Protein AF-A0A6G3WP96-F1 (afdb_monomer_lite)

Structure (mmCIF, N/CA/C/O backbone):
data_AF-A0A6G3WP96-F1
#
_entry.id   AF-A0A6G3WP96-F1
#
loop_
_atom_site.group_PDB
_atom_site.id
_atom_site.type_symbol
_atom_site.label_atom_id
_atom_site.label_alt_id
_atom_site.label_comp_id
_atom_site.label_asym_id
_atom_site.label_entity_id
_atom_site.label_seq_id
_atom_site.pdbx_PDB_ins_code
_atom_site.Cartn_x
_atom_site.Cartn_y
_atom_site.Cartn_z
_atom_site.occupancy
_atom_site.B_iso_or_equiv
_atom_site.auth_seq_id
_atom_site.auth_comp_id
_atom_site.auth_asym_id
_atom_site.auth_atom_id
_atom_site.pdbx_PDB_model_num
ATOM 1 N N . ILE A 1 1 ? -3.040 2.730 8.596 1.00 95.06 1 ILE A N 1
ATOM 2 C CA . ILE A 1 1 ? -1.893 1.795 8.563 1.00 95.06 1 ILE A CA 1
ATOM 3 C C . ILE A 1 1 ? -1.264 1.892 7.185 1.00 95.06 1 ILE A C 1
ATOM 5 O O . ILE A 1 1 ? -2.012 1.957 6.213 1.00 95.06 1 ILE A O 1
ATOM 9 N N . PHE A 1 2 ? 0.064 1.964 7.127 1.00 97.44 2 PHE A N 1
ATOM 10 C CA . PHE A 1 2 ? 0.835 1.990 5.883 1.00 97.44 2 PHE A CA 1
ATOM 11 C C . PHE A 1 2 ? 1.104 0.570 5.374 1.00 97.44 2 PHE A C 1
ATOM 13 O O . PHE A 1 2 ? 1.209 -0.356 6.181 1.00 97.44 2 PHE A O 1
ATOM 20 N N . PHE A 1 3 ? 1.181 0.395 4.056 1.00 97.56 3 PHE A N 1
ATOM 21 C CA . PHE A 1 3 ? 1.622 -0.851 3.433 1.00 97.56 3 PHE A CA 1
ATOM 22 C C . PHE A 1 3 ? 2.254 -0.587 2.063 1.00 97.56 3 PHE A C 1
ATOM 24 O O . PHE A 1 3 ? 1.811 0.309 1.336 1.00 97.56 3 PHE A O 1
ATOM 31 N N . ASP A 1 4 ? 3.206 -1.445 1.690 1.00 97.44 4 ASP A N 1
ATOM 32 C CA . ASP A 1 4 ? 4.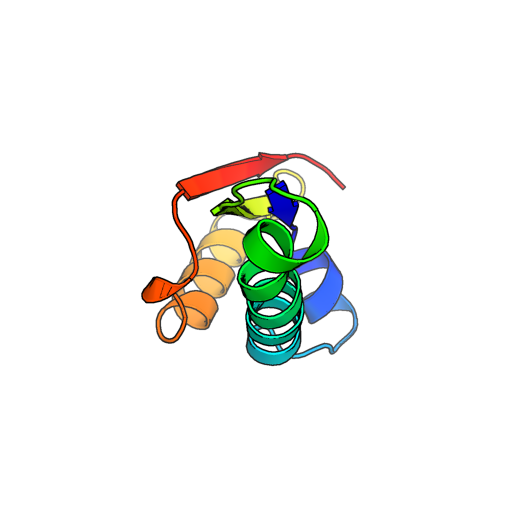086 -1.212 0.542 1.00 97.44 4 ASP A CA 1
ATOM 33 C C . ASP A 1 4 ? 3.824 -2.286 -0.520 1.00 97.44 4 ASP A C 1
ATOM 35 O O . ASP A 1 4 ? 4.503 -3.320 -0.562 1.00 97.44 4 ASP A O 1
ATOM 39 N N . PRO A 1 5 ? 2.820 -2.112 -1.400 1.00 97.19 5 PRO A N 1
ATOM 40 C CA . PRO A 1 5 ? 2.474 -3.118 -2.405 1.00 97.19 5 PRO A CA 1
ATOM 41 C C . PRO A 1 5 ? 3.676 -3.531 -3.264 1.00 97.19 5 PRO A C 1
ATOM 43 O O . PRO A 1 5 ? 3.793 -4.711 -3.593 1.00 97.19 5 PRO A O 1
ATOM 46 N N . GLN A 1 6 ? 4.597 -2.605 -3.565 1.00 97.56 6 GLN A N 1
ATOM 47 C CA . GLN A 1 6 ? 5.811 -2.865 -4.349 1.00 97.56 6 GLN A CA 1
ATOM 48 C C . GLN A 1 6 ? 6.723 -3.922 -3.708 1.00 97.56 6 GLN A C 1
ATOM 50 O O . GLN A 1 6 ? 7.275 -4.763 -4.417 1.00 97.56 6 GLN A O 1
ATOM 55 N N . ALA A 1 7 ? 6.838 -3.951 -2.375 1.00 96.69 7 ALA A N 1
ATOM 56 C CA . ALA A 1 7 ? 7.647 -4.952 -1.682 1.00 96.69 7 ALA A CA 1
ATOM 57 C C . ALA A 1 7 ? 7.077 -6.373 -1.862 1.00 96.69 7 ALA A C 1
ATOM 59 O O . ALA A 1 7 ? 7.817 -7.360 -1.892 1.00 96.69 7 ALA A O 1
ATOM 60 N N . HIS A 1 8 ? 5.757 -6.502 -1.982 1.00 97.19 8 HIS A N 1
ATOM 61 C CA . HIS A 1 8 ? 5.081 -7.787 -2.154 1.00 97.19 8 HIS A CA 1
ATOM 62 C C . HIS A 1 8 ? 5.032 -8.221 -3.623 1.00 97.19 8 HIS A C 1
ATOM 64 O O . HIS A 1 8 ? 5.325 -9.379 -3.932 1.00 97.19 8 HIS A O 1
ATOM 70 N N . THR A 1 9 ? 4.722 -7.300 -4.538 1.00 97.19 9 THR A N 1
ATOM 71 C CA . THR A 1 9 ? 4.658 -7.589 -5.978 1.00 97.19 9 THR A CA 1
ATOM 72 C C . THR A 1 9 ? 6.026 -7.942 -6.550 1.00 97.19 9 THR A C 1
ATOM 74 O O . THR A 1 9 ? 6.110 -8.860 -7.364 1.00 97.19 9 THR A O 1
ATOM 77 N N . ALA A 1 10 ? 7.111 -7.339 -6.047 1.00 95.94 10 ALA A N 1
ATOM 78 C CA . ALA A 1 10 ? 8.484 -7.730 -6.384 1.00 95.94 10 ALA A CA 1
ATOM 79 C C . ALA A 1 10 ? 8.808 -9.194 -6.023 1.00 95.94 10 ALA A C 1
ATOM 81 O O . ALA A 1 10 ? 9.703 -9.798 -6.608 1.00 95.94 10 ALA A O 1
ATOM 82 N N . ARG A 1 11 ? 8.064 -9.786 -5.079 1.00 97.38 11 ARG A N 1
ATOM 83 C CA . ARG A 1 11 ? 8.184 -11.193 -4.659 1.00 97.38 11 ARG A CA 1
ATOM 84 C C . ARG A 1 11 ? 7.130 -12.096 -5.313 1.00 97.38 11 ARG A C 1
ATOM 86 O O . ARG A 1 11 ? 6.953 -13.234 -4.892 1.00 97.38 11 ARG A O 1
ATOM 93 N N . GLY A 1 12 ? 6.415 -11.595 -6.322 1.00 97.62 12 GLY A N 1
ATOM 94 C CA . GLY A 1 12 ? 5.404 -12.343 -7.070 1.00 97.62 12 GLY A CA 1
ATOM 95 C C . GLY A 1 12 ? 4.028 -12.417 -6.403 1.00 97.62 12 GLY A C 1
ATOM 96 O O . GLY A 1 12 ? 3.168 -13.154 -6.881 1.00 97.62 12 GLY A O 1
ATOM 97 N N . VAL A 1 13 ? 3.781 -11.669 -5.322 1.00 98.38 13 VAL A N 1
ATOM 98 C CA . VAL A 1 13 ? 2.455 -11.621 -4.689 1.00 98.38 13 VAL A CA 1
ATOM 99 C C . VAL A 1 13 ? 1.565 -10.628 -5.447 1.00 98.38 13 VAL A C 1
ATOM 101 O O . VAL A 1 13 ? 1.928 -9.455 -5.546 1.00 98.38 13 VAL A O 1
ATOM 104 N N . PRO A 1 14 ? 0.387 -11.034 -5.958 1.00 98.19 14 PRO A N 1
ATOM 105 C CA . PRO A 1 14 ? -0.512 -10.112 -6.644 1.00 98.19 14 PRO A CA 1
ATOM 106 C C . PRO A 1 14 ? -0.960 -8.966 -5.733 1.00 98.19 14 PRO A C 1
ATOM 108 O O . PRO A 1 14 ? -1.315 -9.191 -4.574 1.00 98.19 14 PRO A O 1
ATOM 111 N N . ILE A 1 15 ? -1.024 -7.746 -6.273 1.00 98.12 15 ILE A N 1
ATOM 112 C CA . ILE A 1 15 ? -1.404 -6.551 -5.502 1.00 98.12 15 ILE A CA 1
ATOM 113 C C . ILE A 1 15 ? -2.776 -6.703 -4.824 1.00 98.12 15 ILE A C 1
ATOM 115 O O . ILE A 1 15 ? -2.933 -6.363 -3.653 1.00 98.12 15 ILE A O 1
ATOM 119 N N . GLY A 1 16 ? -3.745 -7.306 -5.523 1.00 98.06 16 GLY A N 1
ATOM 120 C CA . GLY A 1 16 ? -5.081 -7.572 -4.988 1.00 98.06 16 GLY A CA 1
ATOM 121 C C . GLY A 1 16 ? -5.066 -8.516 -3.788 1.00 98.06 16 GLY A C 1
ATOM 122 O O . GLY A 1 16 ? -5.806 -8.300 -2.835 1.00 98.06 16 GLY A O 1
ATOM 123 N N . THR A 1 17 ? -4.174 -9.512 -3.776 1.00 98.44 17 THR A N 1
ATOM 124 C CA . THR A 1 17 ? -4.015 -10.427 -2.635 1.00 98.44 17 THR A CA 1
ATOM 125 C C . THR A 1 17 ? -3.604 -9.670 -1.373 1.00 98.44 17 THR A C 1
ATOM 127 O O . THR A 1 17 ? -4.136 -9.946 -0.298 1.00 98.44 17 THR A O 1
ATOM 130 N N . VAL A 1 18 ? -2.700 -8.693 -1.503 1.00 98.12 18 VAL A N 1
ATOM 131 C CA . VAL A 1 18 ? -2.246 -7.848 -0.388 1.00 98.12 18 VAL A CA 1
ATOM 132 C C . VAL A 1 18 ? -3.380 -6.948 0.097 1.00 98.12 18 VAL A C 1
ATOM 134 O O . VAL A 1 18 ? -3.730 -6.985 1.276 1.00 98.12 18 VAL A O 1
ATOM 137 N N . ILE A 1 19 ? -3.987 -6.176 -0.812 1.00 98.25 19 ILE A N 1
ATOM 138 C CA . ILE A 1 19 ? -4.995 -5.168 -0.458 1.00 98.25 19 ILE A CA 1
ATOM 139 C C . ILE A 1 19 ? -6.246 -5.822 0.138 1.00 98.25 19 ILE A C 1
ATOM 141 O O . ILE A 1 19 ? -6.727 -5.391 1.184 1.00 98.25 19 ILE A O 1
ATOM 145 N N . GLU A 1 20 ? -6.755 -6.893 -0.474 1.00 97.94 20 GLU A N 1
ATOM 146 C CA . GLU A 1 20 ? -7.931 -7.606 0.035 1.00 97.94 20 GLU A CA 1
ATOM 147 C C . GLU A 1 20 ? -7.632 -8.343 1.345 1.00 97.94 20 GLU A C 1
ATOM 149 O O . GLU A 1 20 ? -8.483 -8.411 2.232 1.00 97.94 20 GLU A O 1
ATOM 154 N N . GLY A 1 21 ? -6.424 -8.899 1.490 1.00 97.44 21 GLY A N 1
ATOM 155 C CA . GLY A 1 21 ? -5.991 -9.552 2.724 1.00 97.44 21 GLY A CA 1
ATOM 156 C C . GLY A 1 21 ? -5.976 -8.590 3.909 1.00 97.44 21 GLY A C 1
ATOM 157 O O . GLY A 1 21 ? -6.595 -8.871 4.937 1.00 97.44 21 GLY A O 1
ATOM 158 N N . LEU A 1 22 ? -5.325 -7.437 3.736 1.00 97.62 22 LEU A N 1
ATOM 159 C CA . LEU A 1 22 ? -5.292 -6.374 4.739 1.00 97.62 22 LEU A CA 1
ATOM 160 C C . LEU A 1 22 ? -6.692 -5.802 4.986 1.00 97.62 22 LEU A C 1
ATOM 162 O O . LEU A 1 22 ? -7.109 -5.696 6.136 1.00 97.62 22 LEU A O 1
ATOM 166 N N . GLY A 1 23 ? -7.448 -5.508 3.925 1.00 96.31 23 GLY A N 1
ATOM 167 C CA . GLY A 1 23 ? -8.803 -4.965 4.013 1.00 96.31 23 GLY A CA 1
ATOM 168 C C . GLY A 1 23 ? -9.725 -5.807 4.896 1.00 96.31 23 GLY A C 1
ATOM 169 O O . GLY A 1 23 ? -10.321 -5.279 5.832 1.00 96.31 23 GLY A O 1
ATOM 170 N N . ARG A 1 24 ? -9.766 -7.131 4.688 1.00 95.94 24 ARG A N 1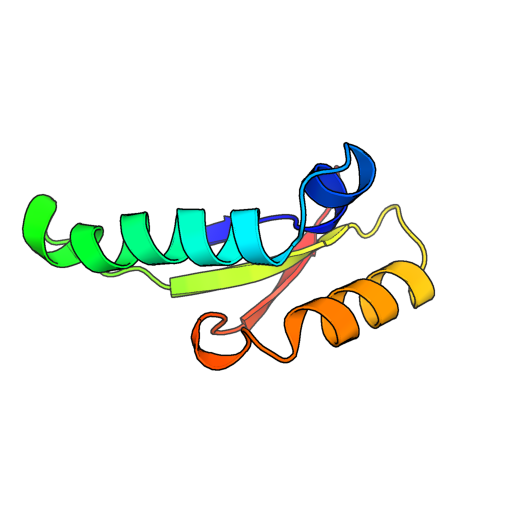
ATOM 171 C CA . ARG A 1 24 ? -10.586 -8.042 5.512 1.00 95.94 24 ARG A CA 1
ATOM 172 C C . ARG A 1 24 ? -10.173 -8.081 6.984 1.00 95.94 24 ARG A C 1
ATOM 174 O O . ARG A 1 24 ? -11.024 -8.273 7.850 1.00 95.94 24 ARG A O 1
ATOM 181 N N . ALA A 1 25 ? -8.878 -7.963 7.280 1.00 95.62 25 ALA A N 1
ATOM 182 C CA . ALA A 1 25 ? -8.402 -7.928 8.662 1.00 95.62 25 ALA A CA 1
ATOM 183 C C . ALA A 1 25 ? -8.834 -6.627 9.358 1.00 95.62 25 ALA A C 1
ATOM 185 O O . ALA A 1 25 ? -9.282 -6.647 10.503 1.00 95.62 25 ALA A O 1
ATOM 186 N N . LEU A 1 26 ? -8.758 -5.508 8.638 1.00 95.00 26 LEU A N 1
ATOM 187 C CA . LEU A 1 26 ? -9.087 -4.179 9.145 1.00 95.00 26 LEU A CA 1
ATOM 188 C C . LEU A 1 26 ? -10.588 -3.943 9.316 1.00 95.00 26 LEU A C 1
ATOM 190 O O . LEU A 1 26 ? -10.991 -3.368 10.324 1.00 95.00 26 LEU A O 1
ATOM 194 N N . GLU A 1 27 ? -11.423 -4.482 8.425 1.00 94.00 27 GLU A N 1
ATOM 195 C CA . GLU A 1 27 ? -12.889 -4.486 8.572 1.00 94.00 27 GLU A CA 1
ATOM 196 C C . GLU A 1 27 ? -13.347 -5.105 9.903 1.00 94.00 27 GLU A C 1
ATOM 198 O O . GLU A 1 27 ? -14.353 -4.692 10.477 1.00 94.00 27 GLU A O 1
ATOM 203 N N . ARG A 1 28 ? -12.596 -6.082 10.423 1.00 96.00 28 ARG A N 1
ATOM 204 C CA . ARG A 1 28 ? -12.896 -6.755 11.696 1.00 96.00 28 ARG A CA 1
ATOM 205 C C . ARG A 1 28 ? -12.295 -6.051 12.911 1.00 96.00 28 ARG A C 1
ATOM 207 O O . ARG A 1 28 ? -12.653 -6.401 14.036 1.00 96.00 28 ARG A O 1
ATOM 214 N N . SER A 1 29 ? -11.389 -5.093 12.709 1.00 96.81 29 SER A N 1
ATOM 215 C CA . SER A 1 29 ? -10.626 -4.457 13.789 1.00 96.81 29 SER A CA 1
ATOM 216 C C . SER A 1 29 ? -11.534 -3.699 14.757 1.00 96.81 29 SER A C 1
ATOM 218 O O . SER A 1 29 ? -11.441 -3.912 15.963 1.00 96.81 29 SER A O 1
ATOM 220 N N . GLU A 1 30 ? -12.491 -2.925 14.239 1.00 94.31 30 GLU A N 1
ATOM 221 C CA . GLU A 1 30 ? -13.446 -2.182 15.069 1.00 94.31 30 GLU A CA 1
ATOM 222 C C . GLU A 1 30 ? -14.282 -3.131 15.938 1.00 94.31 30 GLU A C 1
ATOM 224 O O . GLU A 1 30 ? -14.391 -2.954 17.144 1.00 94.31 30 GLU A O 1
ATOM 229 N N . GLN A 1 31 ? -14.812 -4.203 15.347 1.00 96.38 31 GLN A N 1
ATOM 230 C CA . GLN A 1 31 ? -15.668 -5.156 16.060 1.00 96.38 31 GLN A CA 1
ATOM 231 C C . GLN A 1 31 ? -14.902 -5.981 17.101 1.00 96.38 31 GLN A C 1
ATOM 233 O O . GLN A 1 31 ? -15.444 -6.309 18.151 1.00 96.38 31 GLN A O 1
ATOM 238 N N . THR A 1 32 ? -13.652 -6.342 16.804 1.00 97.50 32 THR A N 1
ATOM 239 C CA . THR A 1 32 ? -12.855 -7.248 17.649 1.00 97.50 32 THR A CA 1
ATOM 240 C C . THR A 1 32 ? -12.087 -6.494 18.732 1.00 97.50 32 THR A C 1
ATOM 242 O O . THR A 1 32 ? -11.854 -7.028 19.815 1.00 97.50 32 THR A O 1
ATOM 245 N N . HIS A 1 33 ? -11.668 -5.263 18.438 1.00 97.00 33 HIS A N 1
ATOM 246 C CA . HIS A 1 33 ? -10.731 -4.505 19.264 1.00 97.00 33 HIS A CA 1
ATOM 247 C C . HIS A 1 33 ? -11.227 -3.101 19.637 1.00 97.00 33 HIS A C 1
ATOM 249 O O . HIS A 1 33 ? -10.583 -2.455 20.458 1.00 97.00 33 HIS A O 1
ATOM 255 N N . GLY A 1 34 ? -12.336 -2.616 19.067 1.00 97.19 34 GLY A N 1
ATOM 256 C CA . GLY A 1 34 ? -12.808 -1.239 19.263 1.00 97.19 34 GLY A CA 1
ATOM 257 C C . GLY A 1 34 ? -11.881 -0.190 18.643 1.00 97.19 34 GLY A C 1
ATOM 258 O O . GLY A 1 34 ? -11.779 0.921 19.159 1.00 97.19 34 GLY A O 1
ATOM 259 N N . VAL A 1 35 ? -11.128 -0.567 17.601 1.00 97.19 35 VAL A N 1
ATOM 260 C CA . VAL A 1 35 ? -10.141 0.301 16.946 1.00 97.19 35 VAL A CA 1
ATOM 261 C C . VAL A 1 35 ? -10.503 0.512 15.483 1.00 97.19 35 VAL A C 1
ATOM 263 O O . VAL A 1 35 ? -10.466 -0.420 14.675 1.00 97.19 35 VAL A O 1
ATOM 266 N N . SER A 1 36 ? -10.764 1.769 15.130 1.00 96.44 36 SER A N 1
ATOM 267 C CA . SER A 1 36 ? -11.026 2.145 13.743 1.00 96.44 36 SER A CA 1
ATOM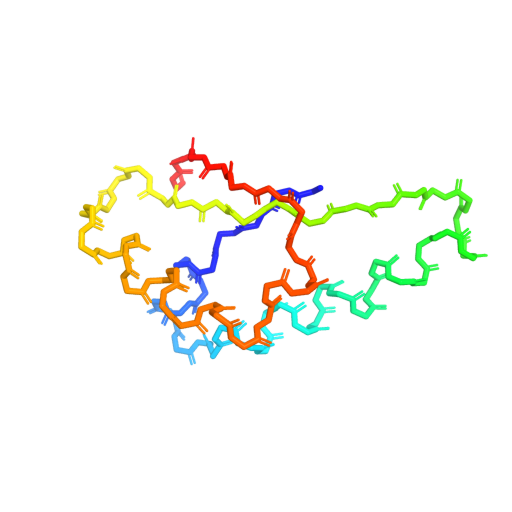 268 C C . SER A 1 36 ? -9.724 2.185 12.952 1.00 96.44 36 SER A C 1
ATOM 270 O O . SER A 1 36 ? -8.666 2.574 13.456 1.00 96.44 36 SER A O 1
ATOM 272 N N . THR A 1 37 ? -9.780 1.758 11.693 1.00 96.81 37 THR A N 1
ATOM 273 C CA . THR A 1 37 ? -8.591 1.645 10.847 1.00 96.81 37 THR A CA 1
ATOM 274 C C . THR A 1 37 ? -8.866 2.141 9.433 1.00 96.81 37 THR A C 1
ATOM 276 O O . THR A 1 37 ? -10.001 2.165 8.964 1.00 96.81 37 THR A O 1
ATOM 279 N N . GLN A 1 38 ? -7.806 2.591 8.765 1.00 96.56 38 GLN A N 1
ATOM 280 C CA . GLN A 1 38 ? -7.804 3.068 7.381 1.00 96.56 38 GLN A CA 1
ATOM 281 C C . GLN A 1 38 ? -6.508 2.594 6.716 1.00 96.56 38 GLN A C 1
ATOM 283 O O . GLN A 1 38 ? -5.472 2.497 7.392 1.00 96.56 38 GLN A O 1
ATOM 288 N N . LEU A 1 39 ? -6.542 2.308 5.414 1.00 97.56 39 LEU A N 1
ATOM 289 C CA . LEU A 1 39 ? -5.361 1.900 4.649 1.00 97.56 39 LEU A CA 1
ATOM 290 C C . LEU A 1 39 ? -4.747 3.087 3.919 1.00 97.56 39 LEU A C 1
ATOM 292 O O . LEU A 1 39 ? -5.440 3.855 3.257 1.00 97.56 39 LEU A O 1
ATOM 296 N N . ILE A 1 40 ? -3.427 3.198 4.018 1.00 98.38 40 ILE A N 1
ATOM 297 C CA . ILE A 1 40 ? -2.630 4.174 3.286 1.00 98.38 40 ILE A CA 1
ATOM 298 C C . ILE A 1 40 ? -1.621 3.385 2.460 1.00 98.38 40 ILE A C 1
ATOM 300 O O . ILE A 1 40 ? -0.795 2.671 3.022 1.00 98.38 40 ILE A O 1
ATOM 304 N 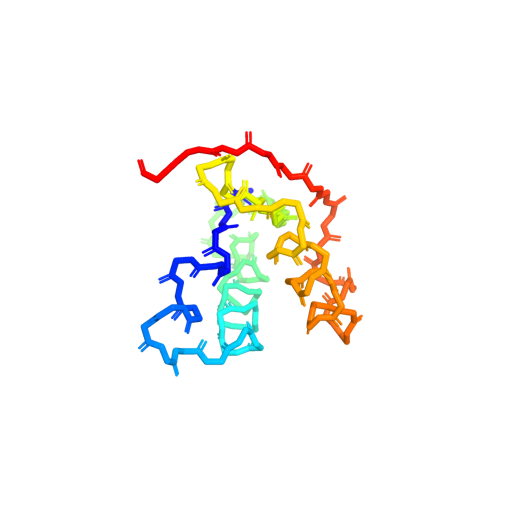N . MET A 1 41 ? -1.731 3.468 1.137 1.00 98.44 41 MET A N 1
ATOM 305 C CA . MET A 1 41 ? -0.828 2.762 0.228 1.00 98.44 41 MET A CA 1
ATOM 306 C C . MET A 1 41 ? 0.435 3.591 0.030 1.00 98.44 41 MET A C 1
ATOM 308 O O . MET A 1 41 ? 0.340 4.743 -0.389 1.00 98.44 41 MET A O 1
ATOM 312 N N . CYS A 1 42 ? 1.601 3.020 0.301 1.00 98.38 42 CYS A N 1
ATOM 313 C CA . CYS A 1 42 ? 2.870 3.708 0.125 1.00 98.38 42 CYS A CA 1
ATOM 314 C C . CYS A 1 42 ? 3.546 3.333 -1.189 1.00 98.38 42 CYS A C 1
ATOM 316 O O . CYS A 1 42 ? 3.500 2.185 -1.636 1.00 98.38 42 CYS A O 1
ATOM 318 N N . PHE A 1 43 ? 4.193 4.318 -1.804 1.00 98.38 43 PHE A N 1
ATOM 319 C CA . PHE A 1 43 ? 5.210 4.053 -2.810 1.00 98.38 43 PHE A CA 1
ATOM 320 C C . PHE A 1 43 ? 6.585 4.003 -2.142 1.00 98.38 43 PHE A C 1
ATOM 322 O O . PHE A 1 43 ? 6.910 4.870 -1.332 1.00 98.38 43 PHE A O 1
ATOM 329 N N . LEU A 1 44 ? 7.410 3.040 -2.545 1.00 97.88 44 LEU A N 1
ATOM 330 C CA . LEU A 1 44 ? 8.809 2.959 -2.147 1.00 97.88 44 LEU A CA 1
ATOM 331 C C . LEU A 1 44 ? 9.610 4.023 -2.904 1.00 97.88 44 LEU A C 1
ATOM 333 O O . LEU A 1 44 ? 9.779 3.945 -4.123 1.00 97.88 44 LEU A O 1
ATOM 337 N N . ARG A 1 45 ? 10.125 5.009 -2.172 1.00 97.38 45 ARG A N 1
ATOM 338 C CA . ARG A 1 45 ? 10.927 6.140 -2.665 1.00 97.38 45 ARG A CA 1
ATOM 339 C C . ARG A 1 45 ? 12.231 5.706 -3.323 1.00 97.38 45 ARG A C 1
ATOM 341 O O . ARG A 1 45 ? 12.751 6.431 -4.164 1.00 97.38 45 ARG A O 1
ATOM 348 N N . ASP A 1 46 ? 12.744 4.541 -2.944 1.00 95.81 46 ASP A N 1
ATOM 349 C CA . ASP A 1 46 ? 13.970 3.9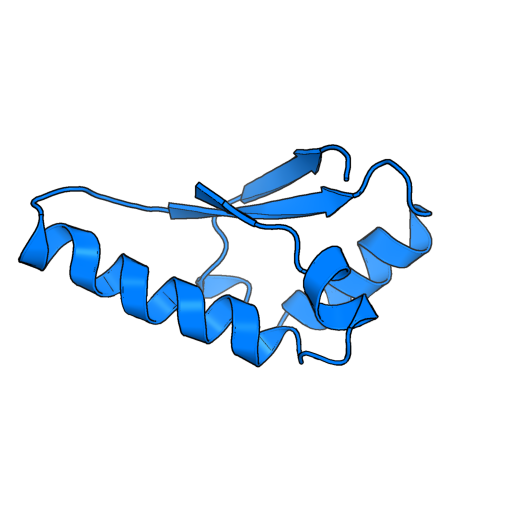73 -3.506 1.00 95.81 46 ASP A CA 1
ATOM 350 C C . ASP A 1 46 ? 13.768 3.446 -4.944 1.00 95.81 46 ASP A C 1
ATOM 352 O O . ASP A 1 46 ? 14.738 3.163 -5.646 1.00 95.81 46 ASP A O 1
ATOM 356 N N . LEU A 1 47 ? 12.514 3.324 -5.402 1.00 96.25 47 LEU A N 1
ATOM 357 C CA . LEU A 1 47 ? 12.153 2.902 -6.756 1.00 96.25 47 LEU A CA 1
ATOM 358 C C . LEU A 1 47 ? 11.806 4.096 -7.661 1.00 96.25 47 LEU A C 1
ATOM 360 O O . LEU A 1 47 ? 11.631 5.231 -7.223 1.00 96.25 47 LEU A O 1
ATOM 364 N N . SER A 1 48 ? 11.701 3.839 -8.967 1.00 97.69 48 SER A N 1
ATOM 365 C CA . SER A 1 48 ? 11.378 4.882 -9.944 1.00 97.69 48 SER A CA 1
ATOM 366 C C . SER A 1 48 ? 9.937 5.391 -9.807 1.00 97.69 48 SER A C 1
ATOM 368 O O . SER A 1 48 ? 9.023 4.659 -9.420 1.00 97.69 48 SER A O 1
ATOM 370 N N . ALA A 1 49 ? 9.701 6.636 -10.233 1.00 97.75 49 ALA A N 1
ATOM 371 C CA . ALA A 1 49 ? 8.349 7.191 -10.344 1.00 97.75 49 ALA A CA 1
ATOM 372 C C . ALA A 1 49 ? 7.447 6.360 -11.278 1.00 97.75 49 ALA A C 1
ATOM 374 O O . ALA A 1 49 ? 6.254 6.222 -11.025 1.00 97.75 49 ALA A O 1
ATOM 375 N N . GLU A 1 50 ? 8.013 5.756 -12.326 1.00 98.31 50 GLU A N 1
ATOM 376 C CA . GLU A 1 50 ? 7.299 4.819 -13.201 1.00 98.31 50 GLU A CA 1
ATOM 377 C C . GLU A 1 50 ? 6.805 3.586 -12.432 1.00 98.31 50 GLU A C 1
ATOM 379 O O . GLU A 1 50 ? 5.665 3.160 -12.614 1.00 98.31 50 GLU A O 1
ATOM 384 N N . SER A 1 51 ? 7.614 3.055 -11.509 1.00 97.62 51 SER A N 1
ATOM 385 C CA . SER A 1 51 ? 7.199 1.952 -10.636 1.00 97.62 51 SER A CA 1
ATOM 386 C C . SER A 1 51 ? 6.022 2.349 -9.736 1.00 97.62 51 SER A C 1
ATOM 388 O O . SER A 1 51 ? 5.075 1.574 -9.576 1.00 97.62 51 SER A O 1
ATOM 390 N N . ALA A 1 52 ? 6.037 3.571 -9.195 1.00 98.06 52 ALA A N 1
ATOM 391 C CA . ALA A 1 52 ? 4.924 4.114 -8.417 1.00 98.06 52 ALA A CA 1
ATOM 392 C C . ALA A 1 52 ? 3.647 4.269 -9.266 1.00 98.06 52 ALA A C 1
ATOM 394 O O . ALA A 1 52 ? 2.571 3.846 -8.846 1.00 98.06 52 ALA A O 1
ATOM 395 N N . LEU A 1 53 ? 3.758 4.799 -10.489 1.00 98.31 53 LEU A N 1
ATOM 396 C CA . LEU A 1 53 ? 2.628 4.934 -11.417 1.00 98.31 53 LEU A CA 1
ATOM 397 C C . LEU A 1 53 ? 2.042 3.573 -11.813 1.00 98.31 53 LEU A C 1
ATOM 399 O O . LEU A 1 53 ? 0.828 3.393 -11.745 1.00 98.31 53 LEU A O 1
ATOM 403 N N . GLY A 1 54 ? 2.887 2.590 -12.134 1.00 98.38 54 GLY A N 1
ATOM 404 C CA . GLY A 1 54 ? 2.438 1.224 -12.419 1.00 98.38 54 GLY A CA 1
ATOM 405 C C . GLY A 1 54 ? 1.743 0.573 -11.218 1.00 98.38 54 GLY A C 1
ATOM 406 O O . GLY A 1 54 ? 0.744 -0.129 -11.374 1.00 98.38 54 GLY A O 1
ATOM 407 N N . THR A 1 55 ? 2.217 0.863 -10.005 1.00 98.25 55 THR A N 1
ATOM 408 C CA . THR A 1 55 ? 1.575 0.421 -8.758 1.00 98.25 55 THR A CA 1
ATOM 409 C C . THR A 1 55 ? 0.205 1.070 -8.570 1.00 98.25 55 THR A C 1
ATOM 411 O O . THR A 1 55 ? -0.758 0.377 -8.242 1.00 98.25 55 THR A O 1
ATOM 414 N N . LEU A 1 56 ? 0.087 2.378 -8.819 1.00 98.38 56 LEU A N 1
ATOM 415 C CA . LEU A 1 56 ? -1.186 3.096 -8.758 1.00 98.38 56 LEU A CA 1
ATOM 416 C C . LEU A 1 56 ? -2.192 2.547 -9.773 1.00 98.38 56 LEU A C 1
ATOM 418 O O . LEU A 1 56 ? -3.349 2.313 -9.425 1.00 98.38 56 LEU A O 1
ATOM 422 N N . ASP A 1 57 ? -1.750 2.303 -11.006 1.00 98.44 57 ASP A N 1
ATOM 423 C CA . ASP A 1 57 ? -2.583 1.717 -12.054 1.00 98.44 57 ASP A CA 1
ATOM 424 C C . ASP A 1 57 ? -3.081 0.322 -11.668 1.00 98.44 57 ASP A C 1
ATOM 426 O O . ASP A 1 57 ? -4.273 0.038 -11.795 1.00 98.44 57 ASP A O 1
ATOM 430 N N . ALA A 1 58 ? -2.206 -0.522 -11.118 1.00 98.25 58 ALA A N 1
ATOM 431 C CA . ALA A 1 58 ? -2.577 -1.848 -10.632 1.00 98.25 58 ALA A CA 1
ATOM 432 C C . ALA A 1 58 ? -3.529 -1.799 -9.417 1.00 98.25 58 ALA A C 1
ATOM 434 O O . ALA A 1 58 ? -4.327 -2.717 -9.218 1.00 98.25 58 ALA A O 1
ATOM 435 N N . ALA A 1 59 ? -3.476 -0.727 -8.619 1.00 98.31 59 ALA A N 1
ATOM 436 C CA . ALA A 1 59 ? -4.341 -0.513 -7.462 1.00 98.31 59 ALA A CA 1
ATOM 437 C C . ALA A 1 59 ? -5.723 0.067 -7.816 1.00 98.31 59 ALA A C 1
ATOM 439 O O . ALA A 1 59 ? -6.622 0.003 -6.977 1.00 98.31 59 ALA A O 1
ATOM 440 N N . LYS A 1 60 ? -5.935 0.586 -9.040 1.00 98.38 60 LYS A N 1
ATOM 441 C CA . LYS A 1 60 ? -7.205 1.209 -9.481 1.00 98.38 60 LYS A CA 1
ATOM 442 C C . LYS A 1 60 ? -8.472 0.411 -9.124 1.00 98.38 60 LYS A C 1
ATOM 444 O O . LYS A 1 60 ? -9.407 1.023 -8.606 1.00 98.38 60 LYS A O 1
ATOM 449 N N . PRO A 1 61 ? -8.533 -0.923 -9.320 1.00 98.38 61 PRO A N 1
ATOM 450 C CA . PRO A 1 61 ? -9.715 -1.713 -8.954 1.00 98.38 61 PRO A CA 1
ATOM 451 C C . PRO A 1 61 ? -10.030 -1.714 -7.448 1.00 98.38 61 PRO A C 1
ATOM 453 O O . PRO A 1 61 ? -11.160 -1.986 -7.046 1.00 98.38 61 PRO A O 1
ATOM 456 N N . TYR A 1 62 ? -9.047 -1.389 -6.609 1.00 98.12 62 TYR A N 1
ATOM 457 C CA . TYR A 1 62 ? -9.107 -1.491 -5.152 1.00 98.12 62 TYR A CA 1
ATOM 458 C C . TYR A 1 62 ? -9.099 -0.129 -4.442 1.00 98.12 62 TYR A C 1
ATOM 460 O O . TYR A 1 62 ? -9.027 -0.090 -3.216 1.00 98.12 62 TYR A O 1
ATOM 468 N N . LEU A 1 63 ? -9.196 0.995 -5.168 1.00 97.25 63 LEU A N 1
ATOM 469 C CA . LEU A 1 63 ? -9.124 2.340 -4.570 1.00 97.25 63 LEU A CA 1
ATOM 470 C C . LEU A 1 63 ? -10.191 2.589 -3.498 1.00 97.25 63 LEU A C 1
ATOM 472 O O . LEU A 1 63 ? -9.953 3.351 -2.573 1.00 97.25 63 LEU A O 1
ATOM 476 N N . HIS A 1 64 ? -11.328 1.895 -3.564 1.00 96.94 64 HIS A N 1
ATOM 477 C CA . HIS A 1 64 ? -12.368 1.952 -2.534 1.00 96.94 64 HIS A CA 1
ATOM 478 C C . HIS A 1 64 ? -11.895 1.477 -1.144 1.00 96.94 64 HIS A C 1
ATOM 480 O O . HIS A 1 64 ? -12.554 1.764 -0.149 1.00 96.94 64 HIS A O 1
ATOM 486 N N . ARG A 1 65 ? -10.768 0.755 -1.063 1.00 97.06 65 ARG A N 1
ATOM 487 C CA . ARG A 1 65 ? -10.139 0.324 0.193 1.00 97.06 65 ARG A CA 1
ATOM 488 C C . ARG A 1 65 ? -9.013 1.244 0.663 1.00 97.06 65 ARG A C 1
ATOM 490 O O . ARG A 1 65 ? -8.558 1.067 1.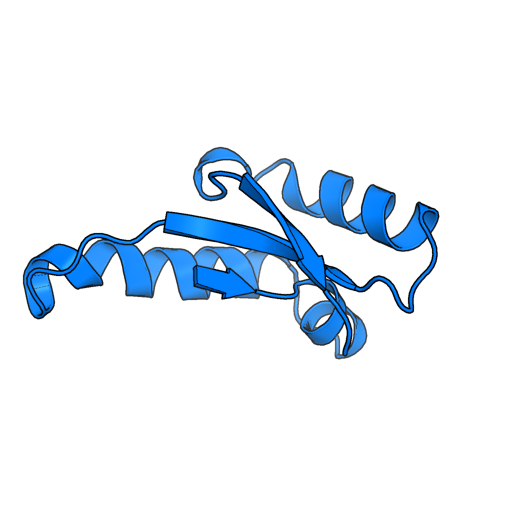786 1.00 97.06 65 ARG A O 1
ATOM 497 N N . ILE A 1 66 ? -8.529 2.165 -0.172 1.00 98.00 66 ILE A N 1
ATOM 498 C CA . ILE A 1 66 ? -7.328 2.974 0.084 1.00 98.00 66 ILE A CA 1
ATOM 499 C C . ILE A 1 66 ? -7.746 4.421 0.343 1.00 98.00 66 ILE A C 1
ATOM 501 O O . ILE A 1 66 ? -8.332 5.070 -0.518 1.00 98.00 66 ILE A O 1
ATOM 505 N N . SER A 1 67 ? -7.405 4.948 1.515 1.00 98.12 67 SER A N 1
ATOM 506 C CA . SER A 1 67 ? -7.881 6.261 1.969 1.00 98.12 67 SER A CA 1
ATOM 507 C C . SER A 1 67 ? -6.889 7.388 1.683 1.00 98.12 67 SER A C 1
ATOM 509 O O . SER A 1 67 ? -7.279 8.551 1.612 1.00 98.12 67 SER A O 1
ATOM 511 N N . ALA A 1 68 ? -5.603 7.063 1.534 1.00 98.25 68 ALA A N 1
ATOM 512 C CA . ALA A 1 68 ? -4.552 8.014 1.184 1.00 98.25 68 ALA A CA 1
ATOM 513 C C . ALA A 1 68 ? -3.360 7.307 0.522 1.00 98.25 68 ALA A C 1
ATOM 515 O O . ALA A 1 68 ? -3.272 6.075 0.515 1.00 98.25 68 ALA A O 1
ATOM 516 N N . ILE A 1 69 ? -2.421 8.109 0.018 1.00 98.12 69 ILE A N 1
ATOM 517 C CA . ILE A 1 69 ? -1.129 7.662 -0.505 1.00 98.12 69 ILE A CA 1
ATOM 518 C C . ILE A 1 69 ? -0.005 8.164 0.408 1.00 98.12 69 ILE A C 1
ATOM 520 O O . ILE A 1 69 ? -0.027 9.319 0.835 1.00 98.12 69 ILE A O 1
ATOM 524 N N . GLY A 1 70 ? 0.962 7.297 0.699 1.00 98.00 70 GLY A N 1
ATOM 525 C CA . GLY A 1 70 ? 2.203 7.610 1.406 1.00 98.00 70 GLY A CA 1
ATOM 526 C C . GLY A 1 70 ? 3.441 7.465 0.514 1.00 98.00 70 GLY A C 1
ATOM 527 O O . GLY A 1 70 ? 3.358 7.001 -0.624 1.00 98.00 70 GLY A O 1
ATOM 528 N N . LEU A 1 71 ? 4.597 7.874 1.037 1.00 97.88 71 LEU A N 1
ATOM 529 C CA . LEU A 1 71 ? 5.897 7.735 0.375 1.00 97.88 71 LEU A CA 1
ATOM 530 C C . LEU A 1 71 ? 6.983 7.449 1.421 1.00 97.88 71 LEU A C 1
ATOM 532 O O . LEU A 1 71 ? 7.382 8.355 2.161 1.00 97.88 71 LEU A O 1
ATOM 536 N N . ASP A 1 72 ? 7.486 6.223 1.453 1.00 95.31 72 ASP A N 1
ATOM 537 C CA . ASP A 1 72 ? 8.466 5.721 2.424 1.00 95.31 72 ASP A CA 1
ATOM 538 C C . ASP A 1 72 ? 9.652 5.030 1.736 1.00 95.31 72 ASP A C 1
ATOM 540 O O . ASP A 1 72 ? 9.864 5.213 0.541 1.00 95.31 72 ASP A O 1
ATOM 544 N N . SER A 1 73 ? 10.495 4.350 2.505 1.00 88.12 73 SER A N 1
ATOM 545 C CA . SER A 1 73 ? 11.685 3.639 2.030 1.00 88.12 73 SER A CA 1
ATOM 546 C C . SER A 1 73 ? 11.646 2.195 2.519 1.00 88.12 73 SER A C 1
ATOM 548 O O . SER A 1 73 ? 10.952 1.900 3.493 1.00 88.12 73 SER A O 1
ATOM 550 N N . ALA A 1 74 ? 12.383 1.325 1.826 1.00 71.50 74 ALA A N 1
ATOM 551 C CA . ALA A 1 74 ? 12.436 -0.115 2.095 1.00 71.50 74 ALA A CA 1
ATOM 552 C C . ALA A 1 74 ? 13.085 -0.494 3.440 1.00 71.50 74 ALA A C 1
ATOM 554 O O . ALA A 1 74 ? 13.977 0.245 3.920 1.00 71.50 74 ALA A O 1
#

Sequence (74 aa):
IFFDPQAHTARGVPIGTVIEGLGRALERSEQTHGVSTQLIMCFLRDLSAESALGTLDAAKPYLHRISAIGLDSA

pLDDT: mean 96.89, std 3.32, range [71.5, 98.44]

Foldseek 3Di:
DEDELLVQVVVVHQSCCVLVVVLVVQVCCCVPPVDHDAYEYEYAPVDDPVSVVVSVVSCVVPVVRHDYYHYHHD

Radius of gyration: 12.5 Å; chains: 1; bounding box: 30×20×32 Å

Secondary structure (DSSP, 8-state):
-EE-HHHHHTTT--HHHHHHHHHHHHHTHHHHHS----EEEEEETTS-HHHHHHHHHHHGGGGGGEEEEEEE--

InterPro domains:
  IPR001365 Adenosine deaminase domain [PF00962] (1-74)
  IPR006330 Adenosine/adenine deaminase [PTHR43114] (1-73)
  IPR032466 Metal-dependent hydrolase [SSF51556] (2-73)

Organism: NCBI:txid2706086